Protein AF-A0A2X3EV99-F1 (afdb_monomer)

Sequence (72 aa):
MIQEGKSEIEIALDRGEVKAGEHQEPICELELELLAGETADLLRLAHRLLESGVLRQGSLSKAGARVSSGAR

Structure (mmCIF, N/CA/C/O backbone):
data_AF-A0A2X3EV99-F1
#
_entry.id   AF-A0A2X3EV99-F1
#
loop_
_atom_site.group_PDB
_atom_site.id
_atom_site.type_symbol
_atom_site.label_atom_id
_atom_site.label_alt_id
_atom_site.label_comp_id
_atom_site.label_asym_id
_atom_site.label_entity_id
_atom_site.label_seq_id
_atom_site.pdbx_PDB_ins_code
_atom_site.Cartn_x
_atom_site.Cartn_y
_atom_site.Cartn_z
_atom_site.occupancy
_atom_site.B_iso_or_equiv
_atom_site.auth_seq_id
_atom_site.auth_comp_id
_atom_site.auth_asym_id
_atom_site.auth_atom_id
_atom_site.pdbx_PDB_model_num
ATOM 1 N N . MET A 1 1 ? -12.288 -0.699 -2.307 1.00 90.25 1 MET A N 1
ATOM 2 C CA . MET A 1 1 ? -12.168 -0.111 -0.956 1.00 90.25 1 MET A CA 1
ATOM 3 C C . MET A 1 1 ? -12.630 -1.117 0.081 1.00 90.25 1 MET A C 1
ATOM 5 O O . MET A 1 1 ? -13.577 -1.854 -0.187 1.00 90.25 1 MET A O 1
ATOM 9 N N . ILE A 1 2 ? -11.953 -1.166 1.224 1.00 94.56 2 ILE A N 1
ATOM 10 C CA . ILE A 1 2 ? -12.294 -2.011 2.369 1.00 94.56 2 ILE A CA 1
ATOM 11 C C . ILE A 1 2 ? -12.237 -1.201 3.669 1.00 94.56 2 ILE A C 1
ATOM 13 O O . ILE A 1 2 ? -11.610 -0.145 3.723 1.00 94.56 2 ILE A O 1
ATOM 17 N N . GLN A 1 3 ? -12.879 -1.720 4.713 1.00 96.44 3 GLN A N 1
ATOM 18 C CA . GLN A 1 3 ? -12.819 -1.171 6.067 1.00 96.44 3 GLN A CA 1
ATOM 19 C C . GLN A 1 3 ? -11.954 -2.083 6.942 1.00 96.44 3 GLN A C 1
ATOM 21 O O . GLN A 1 3 ? -12.212 -3.284 7.022 1.00 96.44 3 GLN A O 1
ATOM 26 N N . GLU A 1 4 ? -10.950 -1.516 7.605 1.00 95.25 4 GLU A N 1
ATOM 27 C CA . GLU A 1 4 ? -10.105 -2.197 8.590 1.00 95.25 4 GLU A CA 1
ATOM 28 C C . GLU A 1 4 ? -10.092 -1.341 9.859 1.00 95.25 4 GLU A C 1
ATOM 30 O O . GLU A 1 4 ? -9.635 -0.202 9.843 1.00 95.25 4 GLU A O 1
ATOM 35 N N . GLY A 1 5 ? -10.637 -1.864 10.960 1.00 94.31 5 GLY A N 1
ATOM 36 C CA . GLY A 1 5 ? -10.791 -1.087 12.191 1.00 94.31 5 GLY A CA 1
ATOM 37 C C . GLY A 1 5 ? -11.697 0.133 11.994 1.00 94.31 5 GLY A C 1
ATOM 38 O O . GLY A 1 5 ? -12.901 -0.016 11.786 1.00 94.31 5 GLY A O 1
ATOM 39 N N . LYS A 1 6 ? -11.115 1.333 12.104 1.00 94.94 6 LYS A N 1
ATOM 40 C CA . LYS A 1 6 ? -11.802 2.623 11.884 1.00 94.94 6 LYS A CA 1
ATOM 41 C C . LYS A 1 6 ? -11.377 3.295 10.576 1.00 94.94 6 LYS A C 1
ATOM 43 O O . LYS A 1 6 ? -11.659 4.477 10.382 1.00 94.94 6 LYS A O 1
ATOM 48 N N . SER A 1 7 ? -10.655 2.564 9.735 1.00 98.19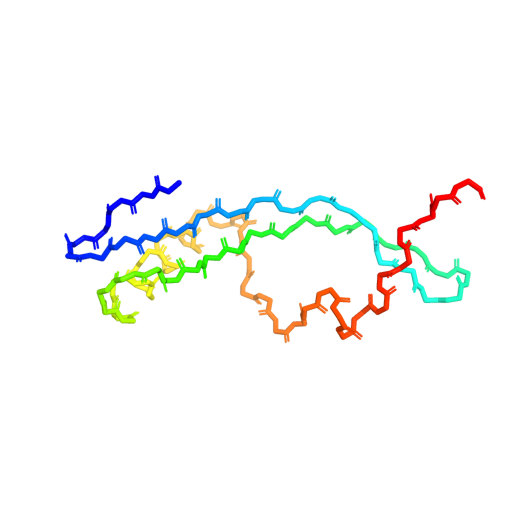 7 SER A N 1
ATOM 49 C CA . SER A 1 7 ? -9.956 3.113 8.587 1.00 98.19 7 SER A CA 1
ATOM 50 C C . SER A 1 7 ? -10.552 2.620 7.278 1.00 98.19 7 SER A C 1
ATOM 52 O O . SER A 1 7 ? -10.831 1.431 7.109 1.00 98.19 7 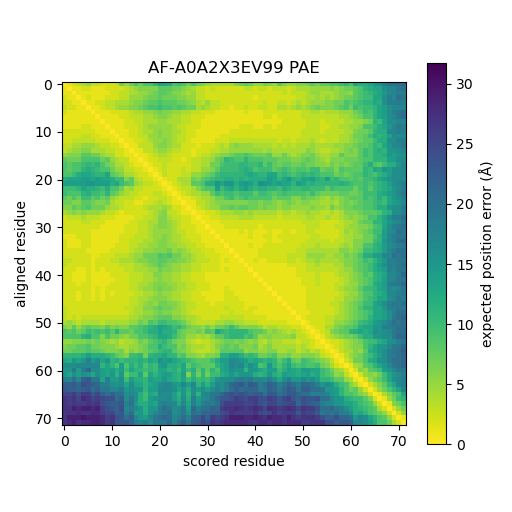SER A O 1
ATOM 54 N N . GLU A 1 8 ? -10.689 3.544 6.334 1.00 98.06 8 GLU A N 1
ATOM 55 C CA . GLU A 1 8 ? -11.064 3.271 4.955 1.00 98.06 8 GLU A CA 1
ATOM 56 C C . GLU A 1 8 ? -9.798 3.165 4.110 1.00 98.06 8 GLU A C 1
ATOM 58 O O . GLU A 1 8 ? -9.003 4.106 4.030 1.00 98.06 8 GLU A O 1
ATOM 63 N N . ILE A 1 9 ? -9.603 1.997 3.503 1.00 97.81 9 ILE A N 1
ATOM 64 C CA . ILE A 1 9 ? -8.399 1.673 2.744 1.00 97.81 9 ILE A CA 1
ATOM 65 C C . ILE A 1 9 ? -8.797 1.283 1.324 1.00 97.81 9 ILE A C 1
ATOM 67 O O . ILE A 1 9 ? -9.626 0.391 1.098 1.00 97.81 9 ILE A O 1
ATOM 71 N N . GLU A 1 10 ? -8.190 1.937 0.344 1.00 97.50 10 GLU A N 1
ATOM 72 C CA . GLU A 1 10 ? -8.232 1.495 -1.037 1.00 97.50 10 GLU A CA 1
ATOM 73 C C . GLU A 1 10 ? -7.191 0.401 -1.278 1.00 97.50 10 GLU A C 1
ATOM 75 O O . GLU A 1 10 ? -6.085 0.426 -0.742 1.00 97.50 10 GLU A O 1
ATOM 80 N N . ILE A 1 11 ? -7.584 -0.592 -2.073 1.00 94.50 11 ILE A N 1
ATOM 81 C CA . ILE A 1 11 ? -6.711 -1.672 -2.518 1.00 94.50 11 ILE A CA 1
ATOM 82 C C . ILE A 1 11 ? -6.731 -1.645 -4.038 1.00 94.50 11 ILE A C 1
ATOM 84 O O . ILE A 1 11 ? -7.798 -1.843 -4.630 1.00 94.50 11 ILE A O 1
ATOM 88 N N . ALA A 1 12 ? -5.566 -1.449 -4.647 1.00 92.62 12 ALA A N 1
ATOM 89 C CA . ALA A 1 12 ? -5.383 -1.480 -6.089 1.00 92.62 12 ALA A CA 1
ATOM 90 C C . ALA A 1 12 ? -4.451 -2.635 -6.473 1.00 92.62 12 ALA A C 1
ATOM 92 O O . ALA A 1 12 ? -3.426 -2.863 -5.835 1.00 92.62 12 ALA A O 1
ATOM 93 N N . LEU A 1 13 ? -4.828 -3.395 -7.504 1.00 90.19 13 LEU A N 1
ATOM 94 C CA . LEU A 1 13 ? -3.973 -4.419 -8.102 1.00 90.19 13 LEU A CA 1
ATOM 95 C C . LEU A 1 13 ? -3.537 -3.935 -9.476 1.00 90.19 13 LEU A C 1
ATOM 97 O O . LEU A 1 13 ? -4.323 -3.928 -10.425 1.00 90.19 13 LEU A O 1
ATOM 101 N N . ASP A 1 14 ? -2.259 -3.625 -9.577 1.00 85.88 14 ASP A N 1
ATOM 102 C CA . ASP A 1 14 ? -1.648 -3.093 -10.769 1.00 85.88 14 ASP A CA 1
ATOM 103 C C . ASP A 1 14 ? -0.865 -4.177 -11.492 1.00 85.88 14 ASP A C 1
ATOM 105 O O . ASP A 1 14 ? 0.043 -4.807 -10.953 1.00 85.88 14 ASP A O 1
ATOM 109 N N . ARG A 1 15 ? -1.211 -4.390 -12.760 1.00 88.12 15 ARG A N 1
ATOM 110 C CA . ARG A 1 15 ? -0.478 -5.282 -13.656 1.00 88.12 15 ARG A CA 1
ATOM 111 C C . ARG A 1 15 ? 0.065 -4.473 -14.809 1.00 88.12 15 ARG A C 1
ATOM 113 O O . ARG A 1 15 ? -0.661 -3.696 -15.425 1.00 88.12 15 ARG A O 1
ATOM 120 N N . GLY A 1 16 ? 1.338 -4.654 -15.099 1.00 86.44 16 GLY A N 1
ATOM 121 C CA . GLY A 1 16 ? 1.982 -3.925 -16.170 1.00 86.44 16 GLY A CA 1
ATOM 122 C C . GLY A 1 16 ? 3.366 -4.453 -16.461 1.00 86.44 16 GLY A C 1
ATOM 123 O O . GLY A 1 16 ? 3.699 -5.604 -16.188 1.00 86.44 16 GLY A O 1
ATOM 124 N N . GLU A 1 17 ? 4.165 -3.575 -17.034 1.00 84.44 17 GLU A N 1
ATOM 125 C CA . GLU A 1 17 ? 5.518 -3.856 -17.465 1.00 84.44 17 GLU 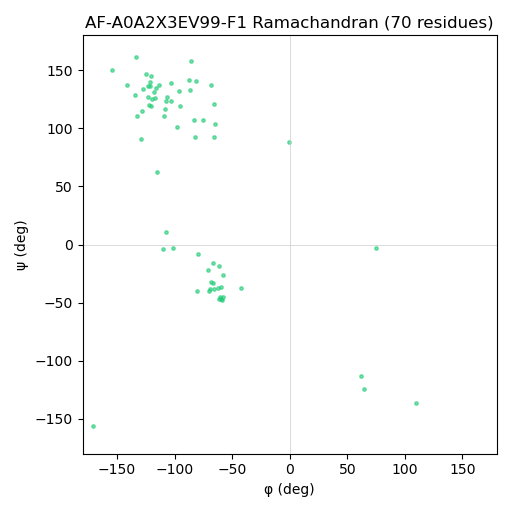A CA 1
ATOM 126 C C . GLU A 1 17 ? 6.388 -2.642 -17.168 1.00 84.44 17 GLU A C 1
ATOM 128 O O . GLU A 1 17 ? 5.983 -1.498 -17.392 1.00 84.44 17 GLU A O 1
ATOM 133 N N . VAL A 1 18 ? 7.582 -2.898 -16.653 1.00 80.62 18 VAL A N 1
ATOM 134 C CA . VAL A 1 18 ? 8.626 -1.887 -16.526 1.00 80.62 18 VAL A CA 1
ATOM 135 C C . VAL A 1 18 ? 9.549 -2.014 -17.715 1.00 80.62 18 VAL A C 1
ATOM 137 O O . VAL A 1 18 ? 9.978 -3.118 -18.043 1.00 80.62 18 VAL A O 1
ATOM 140 N N . LYS A 1 19 ? 9.851 -0.879 -18.354 1.00 81.00 19 LYS A N 1
ATOM 141 C CA . LYS A 1 19 ? 10.752 -0.806 -19.505 1.00 81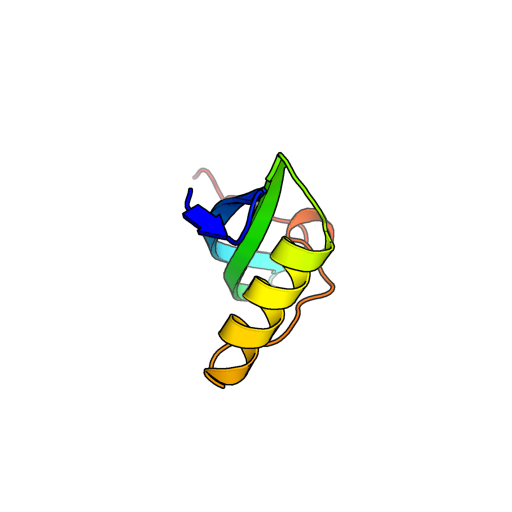.00 19 LYS A CA 1
ATOM 142 C C . LYS A 1 19 ? 11.948 0.085 -19.199 1.00 81.00 19 LYS A C 1
ATOM 144 O O . LYS A 1 19 ? 11.791 1.257 -18.864 1.00 81.00 19 LYS A O 1
ATOM 149 N N . ALA A 1 20 ? 13.147 -0.453 -19.380 1.00 80.69 20 ALA A N 1
ATOM 150 C CA . ALA A 1 20 ? 14.410 0.264 -19.259 1.00 80.69 20 ALA A CA 1
ATOM 151 C C . ALA A 1 20 ? 15.263 0.019 -20.513 1.00 80.69 20 ALA A C 1
ATOM 153 O O . ALA A 1 20 ? 16.029 -0.941 -20.593 1.00 80.69 20 ALA A O 1
ATOM 154 N N . GLY A 1 21 ? 15.112 0.891 -21.514 1.00 81.81 21 GLY A N 1
ATOM 155 C CA . GLY A 1 21 ? 15.699 0.669 -22.837 1.00 81.81 21 GLY A CA 1
ATOM 156 C C . GLY A 1 21 ? 15.077 -0.563 -23.496 1.00 81.81 21 GLY A C 1
ATOM 157 O O . GLY A 1 21 ? 13.856 -0.650 -23.584 1.00 81.81 21 GLY A O 1
ATOM 158 N N . GLU A 1 22 ? 15.915 -1.519 -23.894 1.00 85.00 22 GLU A N 1
ATOM 159 C CA . GLU A 1 22 ? 15.494 -2.804 -24.477 1.00 85.00 22 GLU A CA 1
ATOM 160 C C . GLU A 1 22 ? 15.030 -3.829 -23.422 1.00 85.00 22 GLU A C 1
ATOM 162 O O . G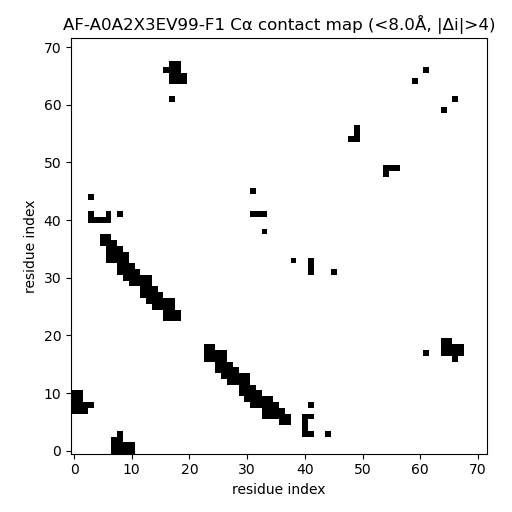LU A 1 22 ? 14.526 -4.895 -23.769 1.00 85.00 22 GLU A O 1
ATOM 167 N N . HIS A 1 23 ? 15.208 -3.541 -22.127 1.00 79.31 23 HIS A N 1
ATOM 168 C CA . HIS A 1 23 ? 14.788 -4.441 -21.056 1.00 79.31 23 HIS A CA 1
ATOM 169 C C . HIS A 1 23 ? 13.330 -4.201 -20.688 1.00 79.31 23 HIS A C 1
ATOM 171 O O . HIS A 1 23 ? 12.921 -3.062 -20.461 1.00 79.31 23 HIS A O 1
ATOM 177 N N . GLN A 1 24 ? 12.568 -5.285 -20.580 1.00 82.06 24 GLN A N 1
ATOM 178 C CA . GLN A 1 24 ? 11.170 -5.277 -20.178 1.00 82.06 24 GLN A CA 1
ATOM 179 C C . GLN A 1 24 ? 10.942 -6.380 -19.149 1.00 82.06 24 GLN A C 1
ATOM 181 O O . GLN A 1 24 ? 11.290 -7.534 -19.395 1.00 82.06 24 GLN A O 1
ATOM 186 N N . GLU A 1 25 ? 10.337 -6.036 -18.017 1.00 81.56 25 GLU A N 1
ATOM 187 C CA . GLU A 1 25 ? 9.986 -6.999 -16.972 1.00 81.56 25 GLU A CA 1
ATOM 188 C C . GLU A 1 25 ? 8.507 -6.864 -16.596 1.00 81.56 25 GLU A C 1
ATOM 190 O O . GLU A 1 25 ? 8.023 -5.740 -16.416 1.00 81.56 25 GLU A O 1
ATOM 195 N N . PRO A 1 26 ? 7.762 -7.980 -16.480 1.00 83.12 26 PRO A N 1
ATOM 196 C CA . PRO A 1 26 ? 6.386 -7.937 -16.018 1.00 83.12 26 PRO A CA 1
ATOM 197 C C . PRO A 1 26 ? 6.344 -7.549 -14.540 1.00 83.12 26 PRO A C 1
ATOM 199 O O . PRO A 1 26 ? 7.099 -8.071 -13.719 1.00 83.12 26 PRO A O 1
ATOM 202 N N . ILE A 1 27 ? 5.409 -6.672 -14.196 1.00 85.19 27 ILE A N 1
ATOM 203 C CA . ILE A 1 27 ? 5.160 -6.235 -12.827 1.00 85.19 27 ILE A CA 1
ATOM 204 C C . ILE A 1 27 ? 3.718 -6.549 -12.442 1.00 85.19 27 ILE A C 1
ATOM 206 O O . ILE A 1 27 ? 2.778 -6.332 -13.210 1.00 85.19 27 ILE A O 1
ATOM 210 N N . CYS A 1 28 ? 3.561 -7.062 -11.225 1.00 87.38 28 CYS A N 1
ATOM 211 C CA . CYS A 1 28 ? 2.282 -7.237 -10.556 1.00 87.38 28 CYS A CA 1
ATOM 212 C C . CYS A 1 28 ? 2.425 -6.696 -9.130 1.00 87.38 28 CYS A C 1
ATOM 214 O O . CYS A 1 28 ? 3.137 -7.286 -8.318 1.00 87.38 28 CYS A O 1
ATOM 216 N N . GLU A 1 29 ? 1.769 -5.579 -8.843 1.00 89.31 29 GLU A N 1
ATOM 217 C CA . GLU A 1 29 ? 1.879 -4.830 -7.591 1.00 89.31 29 GLU A CA 1
ATOM 218 C C . GLU A 1 29 ? 0.510 -4.718 -6.923 1.00 89.31 29 GLU A C 1
ATOM 220 O O . GLU A 1 29 ? -0.505 -4.532 -7.590 1.00 89.31 29 GLU A O 1
ATOM 225 N N . LEU A 1 30 ? 0.483 -4.866 -5.599 1.00 90.81 30 LEU A N 1
ATOM 226 C CA . LEU A 1 30 ? -0.689 -4.585 -4.779 1.00 90.81 30 LEU A CA 1
ATOM 227 C C . LEU A 1 30 ? -0.397 -3.313 -3.986 1.00 90.81 30 LEU A C 1
ATOM 229 O O . LEU A 1 30 ? 0.518 -3.305 -3.162 1.00 90.81 30 LEU A O 1
ATOM 233 N N . GLU A 1 31 ? -1.171 -2.264 -4.226 1.00 92.88 31 GLU A N 1
ATOM 234 C CA . GLU A 1 31 ? -1.058 -0.987 -3.531 1.00 92.88 31 GLU A CA 1
ATOM 235 C C . GLU A 1 31 ? -2.176 -0.854 -2.494 1.00 92.88 31 GLU A C 1
ATOM 237 O O . GLU A 1 31 ? -3.322 -1.249 -2.730 1.00 92.88 31 GLU A O 1
ATOM 242 N N . LEU A 1 32 ? -1.817 -0.321 -1.325 1.00 94.31 32 LEU A N 1
ATOM 243 C CA . LEU A 1 32 ? -2.741 -0.024 -0.236 1.00 94.31 32 LEU A CA 1
ATOM 244 C C . LEU A 1 32 ? -2.667 1.474 0.048 1.00 94.31 32 LEU A C 1
ATOM 246 O O . LEU A 1 32 ? -1.611 1.969 0.447 1.00 94.31 32 LEU A O 1
ATOM 250 N N . GLU A 1 33 ? -3.783 2.175 -0.114 1.00 95.12 33 GLU A N 1
ATOM 251 C CA . GLU A 1 33 ? -3.873 3.612 0.135 1.00 95.12 33 GLU A CA 1
ATOM 252 C C . GLU A 1 33 ? -4.857 3.890 1.273 1.00 95.12 33 GLU A C 1
ATOM 254 O O . GLU A 1 33 ? -6.000 3.435 1.262 1.00 95.12 33 GLU A O 1
ATOM 259 N N . LEU A 1 34 ? -4.405 4.623 2.292 1.00 97.31 34 LEU A N 1
ATOM 260 C CA . LEU A 1 34 ? -5.247 5.028 3.414 1.00 97.31 34 LEU A CA 1
ATOM 261 C C . LEU A 1 34 ? -6.030 6.285 3.027 1.00 97.31 34 LEU A C 1
ATOM 263 O O . LEU A 1 34 ? -5.460 7.374 2.990 1.00 97.31 34 LEU A O 1
ATOM 267 N N . LEU A 1 35 ? -7.332 6.139 2.792 1.00 97.44 35 LEU A N 1
ATOM 268 C CA . LEU A 1 35 ? -8.209 7.259 2.449 1.00 97.44 35 LEU A CA 1
ATOM 269 C C . LEU A 1 35 ? -8.633 8.040 3.699 1.00 97.44 35 LEU A C 1
ATOM 271 O O . LEU A 1 35 ? -8.676 9.270 3.691 1.00 97.44 35 LEU A O 1
ATOM 275 N N . ALA A 1 36 ? -8.924 7.328 4.790 1.00 97.62 36 ALA A N 1
ATOM 276 C CA . ALA A 1 36 ? -9.284 7.914 6.079 1.00 97.62 36 ALA A CA 1
ATOM 277 C C . ALA A 1 36 ? -8.954 6.960 7.235 1.00 97.62 36 ALA A C 1
ATOM 279 O O . ALA A 1 36 ? -9.033 5.746 7.073 1.00 97.62 36 ALA A O 1
ATOM 280 N N . GLY A 1 37 ? -8.639 7.505 8.415 1.00 97.00 37 GLY A N 1
ATOM 281 C CA . GLY A 1 37 ? -8.367 6.729 9.630 1.00 97.00 37 GLY A CA 1
ATOM 282 C C . GLY A 1 37 ? -6.897 6.758 10.050 1.00 97.00 37 GLY A C 1
ATOM 283 O O . GLY A 1 37 ? -6.277 7.820 10.072 1.00 97.00 37 GLY A O 1
ATOM 284 N N . GLU A 1 38 ? -6.349 5.604 10.427 1.00 97.44 38 GLU A N 1
ATOM 285 C CA . GLU A 1 38 ? -5.056 5.483 11.102 1.00 97.44 38 GLU A CA 1
ATOM 286 C C . GLU A 1 38 ? -4.084 4.568 10.341 1.00 97.44 38 GLU A C 1
ATOM 288 O O . GLU A 1 38 ? -4.415 3.452 9.941 1.00 97.44 38 GLU A O 1
ATOM 293 N N . THR A 1 39 ? -2.819 4.988 10.225 1.00 96.69 39 THR A N 1
ATOM 294 C CA . THR A 1 39 ? -1.749 4.189 9.596 1.00 96.69 39 THR A CA 1
ATOM 295 C C . THR A 1 39 ? -1.553 2.825 10.268 1.00 96.69 39 THR A C 1
ATOM 297 O O . THR A 1 39 ? -1.120 1.876 9.620 1.00 96.69 39 THR A O 1
ATOM 300 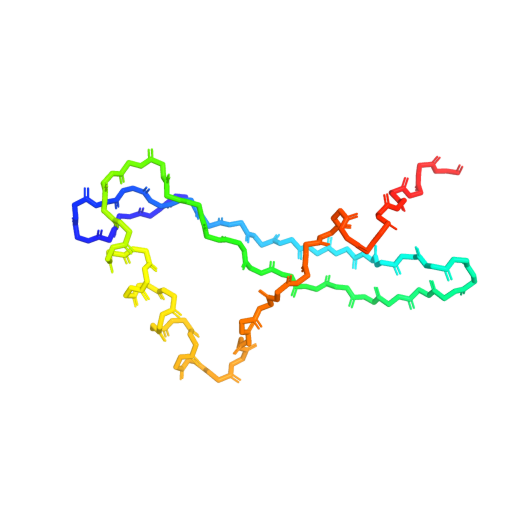N N . ALA A 1 40 ? -1.893 2.691 11.553 1.00 97.44 40 ALA A N 1
ATOM 301 C CA . ALA A 1 40 ? -1.813 1.421 12.269 1.00 97.44 40 ALA A CA 1
ATOM 302 C C . ALA A 1 40 ? -2.741 0.345 11.675 1.00 97.44 40 ALA A C 1
ATOM 304 O O . ALA A 1 40 ? -2.348 -0.819 11.598 1.00 97.44 40 ALA A O 1
ATOM 305 N N . ASP A 1 41 ? -3.938 0.725 11.219 1.00 97.00 41 ASP A N 1
ATOM 306 C CA . ASP A 1 41 ? -4.869 -0.194 10.556 1.00 97.00 41 ASP A CA 1
ATOM 307 C C . ASP A 1 41 ? -4.342 -0.592 9.167 1.00 97.00 41 ASP A C 1
ATOM 309 O O . ASP A 1 41 ? -4.360 -1.773 8.817 1.00 97.00 41 ASP A O 1
ATOM 313 N N . LEU A 1 42 ? -3.762 0.359 8.421 1.00 96.19 42 LEU A N 1
ATOM 314 C CA . LEU A 1 42 ? -3.099 0.093 7.137 1.00 96.19 42 LEU A CA 1
ATOM 315 C C . LEU A 1 42 ? -1.950 -0.914 7.284 1.00 96.19 42 LEU A C 1
ATOM 317 O O . LEU A 1 42 ? -1.871 -1.888 6.536 1.00 96.19 42 LEU A O 1
ATOM 321 N N . LEU A 1 43 ? -1.074 -0.709 8.272 1.00 95.12 43 LEU A N 1
ATOM 322 C CA . LEU A 1 43 ? 0.044 -1.613 8.542 1.00 95.12 43 LEU A CA 1
ATOM 323 C C . LEU A 1 43 ? -0.442 -2.991 9.002 1.00 95.12 43 LEU A C 1
ATOM 325 O O . LEU A 1 43 ? 0.120 -4.001 8.583 1.00 95.12 43 LEU A O 1
ATOM 329 N N . ARG A 1 44 ? -1.508 -3.062 9.810 1.00 95.31 44 ARG A N 1
ATOM 330 C CA . ARG A 1 44 ? -2.106 -4.342 10.221 1.00 95.31 44 ARG A CA 1
ATOM 331 C C . ARG A 1 44 ? -2.610 -5.132 9.016 1.00 95.31 44 ARG A C 1
ATOM 333 O O . ARG A 1 44 ? -2.332 -6.327 8.912 1.00 95.31 44 ARG A O 1
ATOM 340 N N . LEU A 1 45 ? -3.308 -4.468 8.095 1.00 94.06 45 LEU A N 1
ATOM 341 C CA . LEU A 1 45 ? -3.753 -5.075 6.845 1.00 94.06 45 LEU A CA 1
ATOM 342 C C . LEU A 1 45 ? -2.562 -5.545 5.998 1.00 94.06 45 LEU A C 1
ATOM 344 O O . LEU A 1 45 ? -2.559 -6.684 5.533 1.00 94.06 45 LEU A O 1
ATOM 348 N N . ALA A 1 46 ? -1.537 -4.704 5.842 1.00 93.56 46 ALA A N 1
ATOM 349 C CA . ALA A 1 46 ? -0.328 -5.050 5.100 1.00 93.56 46 ALA A CA 1
ATOM 350 C C . ALA A 1 46 ? 0.359 -6.297 5.681 1.00 93.56 46 ALA A C 1
ATOM 352 O O . ALA A 1 46 ? 0.701 -7.213 4.935 1.00 93.56 46 ALA A O 1
ATOM 353 N N . HIS A 1 47 ? 0.494 -6.388 7.008 1.00 93.56 47 HIS A N 1
ATOM 354 C CA . HIS A 1 47 ? 1.060 -7.563 7.673 1.00 93.56 47 HIS A CA 1
ATOM 355 C C . HIS A 1 47 ? 0.260 -8.838 7.392 1.00 93.56 47 HIS A C 1
ATOM 357 O O . HIS A 1 47 ? 0.847 -9.839 6.986 1.00 93.56 47 HIS A O 1
ATOM 363 N N . ARG A 1 48 ? -1.073 -8.795 7.512 1.00 91.94 48 ARG A N 1
ATOM 364 C CA . ARG A 1 48 ? -1.939 -9.945 7.191 1.00 91.94 48 ARG A CA 1
ATOM 365 C C . ARG A 1 48 ? -1.811 -10.392 5.735 1.00 91.94 48 ARG A C 1
ATOM 367 O O . ARG A 1 48 ? -1.874 -11.580 5.437 1.00 91.94 48 ARG A O 1
ATOM 374 N N . LEU A 1 49 ? -1.643 -9.445 4.815 1.00 91.06 49 LEU A N 1
ATOM 375 C CA . LEU A 1 49 ? -1.436 -9.745 3.401 1.00 91.06 49 LEU A CA 1
ATOM 376 C C . LEU A 1 49 ? -0.069 -10.401 3.158 1.00 91.06 49 LEU A C 1
ATOM 378 O O . LEU A 1 49 ? 0.017 -11.344 2.372 1.00 91.06 49 LEU A O 1
ATOM 382 N N . LEU A 1 50 ? 0.981 -9.977 3.862 1.00 90.38 50 LEU A N 1
ATOM 383 C CA . LEU A 1 50 ? 2.311 -10.595 3.785 1.00 90.38 50 LEU A CA 1
ATOM 384 C C . LEU A 1 50 ? 2.334 -12.026 4.347 1.00 90.38 50 LEU A C 1
ATOM 386 O O . LEU A 1 50 ? 3.039 -12.878 3.808 1.00 90.38 50 LEU A O 1
ATOM 390 N N . GLU A 1 51 ? 1.522 -12.329 5.364 1.00 91.31 51 GLU A N 1
ATOM 391 C CA . GLU A 1 51 ? 1.387 -13.686 5.924 1.00 91.31 51 GLU A CA 1
ATOM 392 C C . GLU A 1 51 ? 0.864 -14.721 4.911 1.00 91.31 51 GLU A C 1
ATOM 394 O O . GLU A 1 51 ? 1.077 -15.919 5.094 1.00 91.31 51 GLU A O 1
ATOM 399 N N . SER A 1 52 ? 0.240 -14.288 3.809 1.00 86.19 52 SER A N 1
ATOM 400 C CA . SER A 1 52 ? -0.180 -15.186 2.721 1.00 86.19 52 SER A CA 1
ATOM 401 C C . SER A 1 52 ? 0.990 -15.833 1.963 1.00 86.19 52 SER A C 1
ATOM 403 O O . SER A 1 52 ? 0.784 -16.793 1.221 1.00 86.19 52 SER A O 1
ATOM 405 N N . GLY A 1 53 ? 2.213 -15.308 2.115 1.00 82.25 53 GLY A N 1
ATOM 406 C CA . GLY A 1 53 ? 3.430 -15.836 1.493 1.00 82.25 53 GLY A CA 1
ATOM 407 C C . GLY A 1 53 ? 3.580 -15.547 -0.005 1.00 82.25 53 GLY A C 1
ATOM 408 O O . GLY A 1 53 ? 4.611 -15.886 -0.582 1.00 82.25 53 GLY A O 1
ATOM 409 N N . VAL A 1 54 ? 2.593 -14.910 -0.646 1.00 83.19 54 VAL A N 1
ATOM 410 C CA . VAL A 1 54 ? 2.627 -14.579 -2.087 1.00 83.19 54 VAL A CA 1
ATOM 411 C C . VAL A 1 54 ? 2.981 -13.118 -2.372 1.00 83.19 54 VAL A C 1
ATOM 413 O O . VAL A 1 54 ? 3.115 -12.729 -3.530 1.00 83.19 54 VAL A O 1
ATOM 416 N N . LEU A 1 55 ? 3.150 -12.308 -1.326 1.00 85.56 55 LEU A N 1
ATOM 417 C CA . LEU A 1 55 ? 3.464 -10.886 -1.419 1.00 85.56 55 LEU A CA 1
ATOM 418 C C . LEU A 1 55 ? 4.791 -10.588 -0.723 1.00 85.56 55 LEU A C 1
ATOM 420 O O . LEU A 1 55 ? 5.114 -11.165 0.314 1.00 85.56 55 LEU A O 1
ATOM 424 N N . ARG A 1 56 ? 5.543 -9.640 -1.283 1.00 84.50 56 ARG A N 1
ATOM 425 C CA . ARG A 1 56 ? 6.706 -9.021 -0.640 1.00 84.50 56 ARG A CA 1
ATOM 426 C C . ARG A 1 56 ? 6.507 -7.512 -0.625 1.00 84.50 56 ARG A C 1
ATOM 428 O O . ARG A 1 56 ? 5.946 -6.968 -1.573 1.00 84.50 56 ARG A O 1
ATOM 435 N N . GLN A 1 57 ? 6.998 -6.835 0.407 1.00 82.00 57 GLN A N 1
ATOM 436 C CA . GLN A 1 57 ? 6.978 -5.375 0.432 1.00 82.00 57 GLN A CA 1
ATOM 437 C C . GLN A 1 57 ? 7.904 -4.829 -0.667 1.00 82.00 57 GLN A C 1
ATOM 439 O O . GLN A 1 57 ? 9.097 -5.135 -0.691 1.00 82.00 57 GLN A O 1
ATOM 444 N N . GLY A 1 58 ? 7.345 -4.047 -1.590 1.00 77.44 58 GLY A N 1
ATOM 445 C CA . GLY A 1 58 ? 8.104 -3.307 -2.597 1.00 77.44 58 GLY A CA 1
ATOM 446 C C . GLY A 1 58 ? 8.531 -1.937 -2.067 1.00 77.44 58 GLY A C 1
ATOM 447 O O . GLY A 1 58 ? 7.773 -1.287 -1.353 1.00 77.44 58 GLY A O 1
ATOM 448 N N . SER A 1 59 ? 9.747 -1.498 -2.400 1.00 71.44 59 SER A N 1
ATOM 449 C CA . SER A 1 59 ? 10.256 -0.144 -2.108 1.00 71.44 59 SER A CA 1
ATOM 450 C C . SER A 1 59 ? 10.411 0.727 -3.359 1.00 7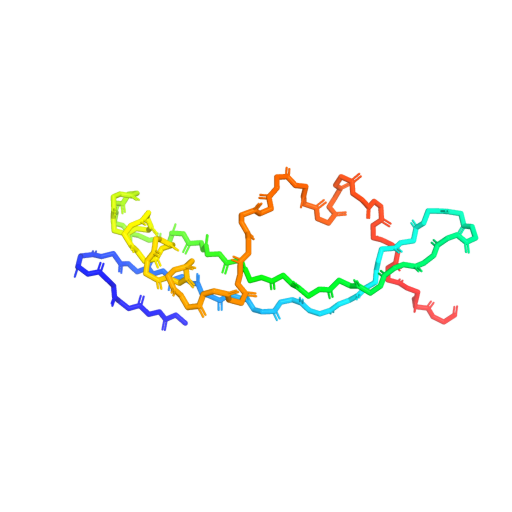1.44 59 SER A C 1
ATOM 452 O O . SER A 1 59 ? 10.767 1.900 -3.258 1.00 71.44 59 SER A O 1
ATOM 454 N N . LEU A 1 60 ? 10.157 0.157 -4.538 1.00 63.56 60 LEU A N 1
ATOM 455 C CA . LEU A 1 60 ? 10.232 0.831 -5.827 1.00 63.56 60 LEU A CA 1
ATOM 456 C C . LEU A 1 60 ? 8.808 1.034 -6.333 1.00 63.56 60 LEU A C 1
ATOM 458 O O . LEU A 1 60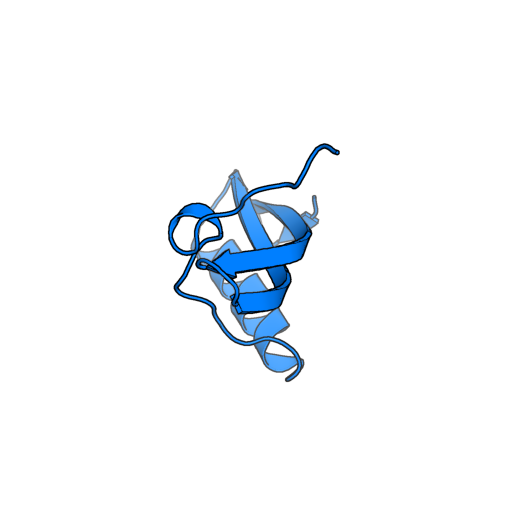 ? 8.066 0.066 -6.448 1.00 63.56 60 LEU A O 1
ATOM 462 N N . SER A 1 61 ? 8.435 2.279 -6.616 1.00 61.78 61 SER A N 1
ATOM 463 C CA . SER A 1 61 ? 7.197 2.572 -7.335 1.00 61.78 61 SER A CA 1
ATOM 464 C C . SER A 1 61 ? 7.442 2.500 -8.839 1.00 61.78 61 SER A C 1
ATOM 466 O O . SER A 1 61 ? 8.560 2.737 -9.313 1.00 61.78 61 SER A O 1
ATOM 468 N N . LYS A 1 62 ? 6.375 2.284 -9.610 1.00 60.62 62 LYS A N 1
ATOM 469 C CA . LYS A 1 62 ? 6.362 2.443 -11.072 1.00 60.62 62 LYS A CA 1
ATOM 470 C C . LYS A 1 62 ? 7.099 3.699 -11.566 1.00 60.62 62 LYS A C 1
ATOM 472 O O . LYS A 1 62 ? 7.800 3.659 -12.571 1.00 60.62 62 LYS A O 1
ATOM 477 N N . ALA A 1 63 ? 7.005 4.822 -10.854 1.00 57.56 63 ALA A N 1
ATOM 478 C CA . ALA A 1 63 ? 7.692 6.058 -11.238 1.00 57.56 63 ALA A CA 1
ATOM 479 C C . ALA A 1 63 ? 9.229 5.976 -11.108 1.00 57.56 63 ALA A C 1
ATOM 481 O O . ALA A 1 63 ? 9.942 6.574 -11.916 1.00 57.56 63 ALA A O 1
ATOM 482 N N . GLY A 1 64 ? 9.748 5.213 -10.139 1.00 52.59 64 GLY A N 1
ATOM 483 C CA . GLY A 1 64 ? 11.183 4.917 -10.021 1.00 52.59 64 GLY A CA 1
ATOM 484 C C . GLY A 1 64 ? 11.691 3.975 -11.119 1.00 52.59 64 GLY A C 1
ATOM 485 O O . GLY A 1 64 ? 12.870 3.997 -11.467 1.00 52.59 64 GLY A O 1
ATOM 486 N N . ALA A 1 65 ? 10.784 3.207 -11.715 1.00 52.44 65 ALA A N 1
ATOM 487 C CA . ALA A 1 65 ? 11.037 2.243 -12.769 1.00 52.44 65 ALA A CA 1
ATOM 488 C C . ALA A 1 65 ? 10.337 2.678 -14.071 1.00 52.44 65 ALA A C 1
ATOM 490 O O . ALA A 1 65 ? 9.421 2.005 -14.516 1.00 52.44 65 ALA A O 1
ATOM 491 N N . ARG A 1 66 ? 10.710 3.844 -14.635 1.00 42.75 66 ARG A N 1
ATOM 492 C CA . ARG A 1 66 ? 10.186 4.445 -15.893 1.00 42.75 66 ARG A CA 1
ATOM 493 C C . ARG A 1 66 ? 9.103 3.606 -16.609 1.00 42.75 66 ARG A C 1
ATOM 495 O O . ARG A 1 66 ? 9.380 2.816 -17.509 1.00 42.75 66 ARG A O 1
ATOM 502 N N . VAL A 1 67 ? 7.845 3.818 -16.233 1.00 50.66 67 VAL A N 1
ATOM 503 C CA . VAL A 1 67 ? 6.692 3.254 -16.944 1.00 50.66 67 VAL A CA 1
ATOM 504 C C . VAL A 1 67 ? 6.489 4.035 -18.233 1.00 50.66 67 VAL A C 1
ATOM 506 O O . VAL A 1 67 ? 6.036 5.176 -18.218 1.00 50.66 67 VAL A O 1
ATOM 509 N N . SER A 1 68 ? 6.813 3.422 -19.365 1.00 46.28 68 SER A N 1
ATOM 510 C CA . SER A 1 68 ? 6.245 3.837 -20.644 1.00 46.28 68 SER A CA 1
ATOM 511 C C . SER A 1 68 ? 5.085 2.897 -20.947 1.00 46.28 68 SER A C 1
ATOM 513 O O . SER A 1 68 ? 5.283 1.763 -21.379 1.00 46.28 68 SER A O 1
ATOM 515 N N . SER A 1 69 ? 3.852 3.351 -20.700 1.00 46.34 69 SER A N 1
ATOM 516 C CA . SER A 1 69 ? 2.699 2.709 -21.328 1.00 46.34 69 SER A CA 1
ATOM 517 C C . SER A 1 69 ? 2.846 2.950 -22.828 1.00 46.34 69 SER A C 1
ATOM 519 O O . SER A 1 69 ? 2.666 4.074 -23.300 1.00 46.34 69 SER A O 1
ATOM 521 N N . GLY A 1 70 ? 3.258 1.924 -23.568 1.00 40.22 70 GLY A N 1
ATOM 522 C CA . GLY A 1 70 ? 3.342 1.983 -25.020 1.00 40.22 70 GLY A CA 1
ATOM 523 C C . GLY A 1 70 ? 1.942 2.135 -25.603 1.00 40.22 70 GLY A C 1
ATOM 524 O O . GLY A 1 70 ? 1.252 1.146 -25.834 1.00 40.22 70 GLY A O 1
ATOM 525 N N . ALA A 1 71 ? 1.509 3.372 -25.825 1.00 39.84 71 ALA A N 1
ATOM 526 C CA . ALA A 1 71 ? 0.396 3.664 -26.706 1.00 39.84 71 ALA A CA 1
ATOM 527 C C . ALA A 1 71 ? 0.923 3.688 -28.149 1.00 39.84 71 ALA A C 1
ATOM 529 O O . ALA A 1 71 ? 1.341 4.739 -28.614 1.00 39.84 71 ALA A O 1
ATOM 530 N N . ARG A 1 72 ? 0.838 2.514 -28.794 1.00 40.03 72 ARG A N 1
ATOM 531 C CA . ARG A 1 72 ? 0.973 2.213 -30.236 1.00 40.03 72 ARG A CA 1
ATOM 532 C C . ARG A 1 72 ? 2.305 2.502 -30.927 1.00 40.03 72 ARG A C 1
ATOM 534 O O . ARG A 1 72 ? 2.768 3.657 -30.929 1.00 40.03 72 ARG A O 1
#

Organism: Klebsiella pneumoniae (NCBI:txid573)

Foldseek 3Di:
DDDFDNWDKDWDWDWDWFDDPPDIDTDTDIDIGTPDDDVVRVVVVVVVVVVVVPDDDDPDDSVNRPDDPPPD

pLDDT: mean 82.88, std 16.73, range [39.84, 98.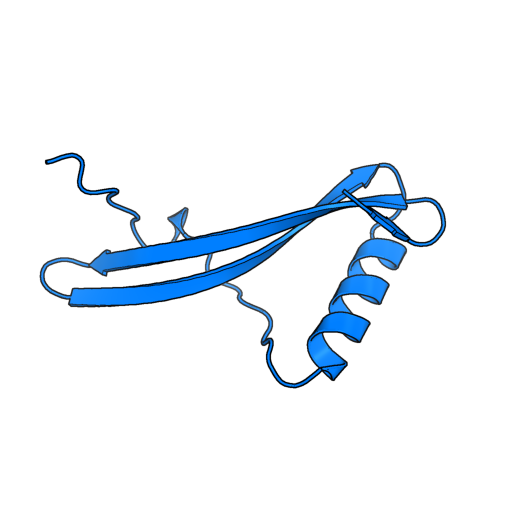19]

Radius of gyration: 14.69 Å; Cα contacts (8 Å, |Δi|>4): 96; chains: 1; bounding box: 28×24×42 Å

Secondary structure (DSSP, 8-state):
-EEETTEEEEEEEEEEEEEETTEEEEEEEEEEEEEES-HHHHHHHHHHHHTTSS-------TTTTT------

InterPro domains:
  IPR033469 CYTH-like domain superfamily [SSF55154] (7-63)
  IPR039013 Inorganic triphosphatase YgiF [PTHR39569] (2-63)

Nearest PDB structures (foldseek):
  7yl9-assembly1_H  TM=6.586E-01  e=7.363E+00  Vibrio cholerae

Mean predicted aligned error: 7.63 Å

Solvent-accessible surface area (backbone atoms only — not comparable to full-atom values): 4581 Å² total; per-residue (Å²): 110,49,79,40,96,83,18,39,32,40,67,46,81,47,74,53,54,36,46,63,85,94,44,73,46,84,43,78,48,80,48,78,45,79,78,44,72,51,71,68,40,56,51,51,51,50,51,60,51,40,72,69,72,83,52,75,92,76,91,71,52,61,80,80,43,50,62,67,82,81,80,126